Protein AF-A0A3M1XVD9-F1 (afdb_monomer_lite)

Sequence (123 aa):
IATLIISLLAALGAMFFIIPSLLVFCVFMFTYVAIMEEGLSALDALKESYRTVRANLSATVTLFIILLGIALSVQLIEIFFAMFRFLGVIINVVLSSTLIAFTSIALLLSYRELKVENSHSST

Structure (mmCIF, N/CA/C/O backbone):
data_AF-A0A3M1XVD9-F1
#
_entry.id   AF-A0A3M1XVD9-F1
#
loop_
_atom_site.group_PDB
_atom_site.id
_atom_site.type_symbol
_atom_site.label_atom_id
_atom_site.label_alt_id
_atom_site.label_comp_id
_atom_site.label_asym_id
_atom_site.label_entity_id
_atom_site.label_seq_id
_atom_site.pdbx_PDB_ins_code
_atom_site.Cartn_x
_atom_site.Cartn_y
_atom_site.Cartn_z
_atom_site.occupancy
_atom_site.B_iso_or_equiv
_atom_site.auth_seq_id
_atom_site.auth_comp_id
_atom_site.auth_asym_id
_atom_site.auth_atom_id
_atom_site.pdbx_PDB_model_num
ATOM 1 N N . ILE A 1 1 ? 21.249 23.855 -20.708 1.00 80.75 1 ILE A N 1
ATOM 2 C CA . ILE A 1 1 ? 20.697 24.692 -19.607 1.00 80.75 1 ILE A CA 1
ATOM 3 C C . ILE A 1 1 ? 19.178 24.564 -19.550 1.00 80.75 1 ILE A C 1
ATOM 5 O O . ILE A 1 1 ? 18.690 24.074 -18.545 1.00 80.75 1 ILE A O 1
ATOM 9 N N . ALA A 1 2 ? 18.438 24.877 -20.624 1.00 84.81 2 ALA A N 1
ATOM 10 C CA . ALA A 1 2 ? 16.980 24.678 -20.668 1.00 84.81 2 ALA A CA 1
ATOM 11 C C . ALA A 1 2 ? 16.547 23.232 -20.344 1.00 84.81 2 ALA A C 1
ATOM 13 O O . ALA A 1 2 ? 15.655 23.027 -19.532 1.00 84.81 2 ALA A O 1
ATOM 14 N N . THR A 1 3 ? 17.245 22.226 -20.881 1.00 90.44 3 THR A N 1
ATOM 15 C CA . THR A 1 3 ? 17.004 20.805 -20.570 1.00 90.44 3 THR A CA 1
ATOM 16 C C . THR A 1 3 ? 17.234 20.451 -19.098 1.00 90.44 3 THR A C 1
ATOM 18 O O . THR A 1 3 ? 16.438 19.707 -18.541 1.00 90.44 3 THR A O 1
ATOM 21 N N . LEU A 1 4 ? 18.260 21.024 -18.454 1.00 88.19 4 LEU A N 1
ATOM 22 C CA . LEU A 1 4 ? 18.544 20.818 -17.026 1.00 88.19 4 LEU A CA 1
ATOM 23 C C . LEU A 1 4 ? 17.471 21.453 -16.130 1.00 88.19 4 LEU A C 1
ATOM 25 O O . LEU A 1 4 ? 17.081 20.871 -15.123 1.00 88.19 4 LEU A O 1
ATOM 29 N N . ILE A 1 5 ? 16.974 22.633 -16.510 1.00 89.00 5 ILE A N 1
ATOM 30 C CA . ILE A 1 5 ? 15.897 23.324 -15.789 1.00 89.00 5 ILE A CA 1
ATOM 31 C C . ILE A 1 5 ? 14.591 22.533 -15.913 1.00 89.00 5 ILE A C 1
ATOM 33 O O . ILE A 1 5 ? 13.917 22.316 -14.912 1.00 89.00 5 ILE A O 1
ATOM 37 N N . ILE A 1 6 ? 14.264 22.048 -17.116 1.00 90.25 6 ILE A N 1
ATOM 38 C CA . ILE A 1 6 ? 13.065 21.235 -17.362 1.00 90.25 6 ILE A CA 1
ATOM 39 C C . ILE A 1 6 ? 13.140 19.906 -16.599 1.00 90.25 6 ILE A C 1
ATOM 41 O O . ILE A 1 6 ? 12.164 19.532 -15.955 1.00 90.25 6 ILE A O 1
ATOM 45 N N . SER A 1 7 ? 14.286 19.214 -16.604 1.00 87.00 7 SER A N 1
ATOM 46 C CA . SER A 1 7 ? 14.445 17.964 -15.848 1.00 87.00 7 SER A CA 1
ATOM 47 C C . SER A 1 7 ? 14.371 18.179 -14.335 1.00 87.00 7 SER A C 1
ATOM 49 O O . SER A 1 7 ? 13.795 17.352 -13.635 1.00 87.00 7 SER A O 1
ATOM 51 N N . LEU A 1 8 ? 14.909 19.294 -13.826 1.00 89.88 8 LEU A N 1
ATOM 52 C CA . LEU A 1 8 ? 14.827 19.645 -12.407 1.00 89.88 8 LEU A CA 1
ATOM 53 C C . LEU A 1 8 ? 13.384 19.966 -11.991 1.00 89.88 8 LEU A C 1
ATOM 55 O O . LEU A 1 8 ? 12.918 19.456 -10.975 1.00 89.88 8 LEU A O 1
ATOM 59 N N . LEU A 1 9 ? 12.660 20.758 -12.790 1.00 87.50 9 LEU A N 1
ATOM 60 C CA . LEU A 1 9 ? 11.242 21.047 -12.551 1.00 87.50 9 LEU A CA 1
ATOM 61 C C . LEU A 1 9 ? 10.392 19.772 -12.595 1.00 87.50 9 LEU A C 1
ATOM 63 O O . LEU A 1 9 ? 9.532 19.585 -11.739 1.00 87.50 9 LEU A O 1
ATOM 67 N N . ALA A 1 10 ? 10.649 18.886 -13.561 1.00 84.94 10 ALA A N 1
ATOM 68 C CA . ALA A 1 10 ? 9.950 17.611 -13.677 1.00 84.94 10 ALA A CA 1
ATOM 69 C C . ALA A 1 10 ? 10.215 16.700 -12.466 1.00 84.94 10 ALA A C 1
ATOM 71 O O . ALA A 1 10 ? 9.275 16.126 -11.920 1.00 84.94 10 ALA A O 1
ATOM 72 N N . ALA A 1 11 ? 11.467 16.610 -12.004 1.00 83.56 11 ALA A N 1
ATOM 73 C CA . ALA A 1 11 ? 11.826 15.829 -10.821 1.00 83.56 11 ALA A CA 1
ATOM 74 C C . ALA A 1 11 ? 11.155 16.369 -9.547 1.00 83.56 11 ALA A C 1
ATOM 76 O O . ALA A 1 11 ? 10.590 15.597 -8.772 1.00 83.56 11 ALA A O 1
ATOM 77 N N . LEU A 1 12 ? 11.155 17.693 -9.357 1.00 83.75 12 LEU A N 1
ATOM 78 C CA . LEU A 1 12 ? 10.483 18.337 -8.225 1.00 83.75 12 LEU A CA 1
ATOM 79 C C . LEU A 1 12 ? 8.964 18.136 -8.273 1.00 83.75 12 LEU A C 1
ATOM 81 O O . LEU A 1 12 ? 8.365 17.801 -7.253 1.00 83.75 12 LEU A O 1
ATOM 85 N N . GLY A 1 13 ? 8.350 18.279 -9.451 1.00 81.56 13 GLY A N 1
ATOM 86 C CA . GLY A 1 13 ? 6.919 18.037 -9.648 1.00 81.56 13 GLY A CA 1
ATOM 87 C C . GLY A 1 13 ? 6.520 16.593 -9.342 1.00 81.56 13 GLY A C 1
ATOM 88 O O . GLY A 1 13 ? 5.541 16.362 -8.635 1.00 81.56 13 GLY A O 1
ATOM 89 N N . ALA A 1 14 ? 7.314 15.620 -9.796 1.00 78.62 14 ALA A N 1
ATOM 90 C CA . ALA A 1 14 ? 7.097 14.212 -9.479 1.00 78.62 14 ALA A CA 1
ATOM 91 C C . ALA A 1 14 ? 7.225 13.942 -7.970 1.00 78.62 14 ALA A C 1
ATOM 93 O O . ALA A 1 14 ? 6.364 13.291 -7.381 1.00 78.62 14 ALA A O 1
ATOM 94 N N . MET A 1 15 ? 8.252 14.494 -7.316 1.00 78.62 15 MET A N 1
ATOM 95 C CA . MET A 1 15 ? 8.475 14.315 -5.878 1.00 78.62 15 MET A CA 1
ATOM 96 C C . MET A 1 15 ? 7.333 14.891 -5.030 1.00 78.62 15 MET A C 1
ATOM 98 O O . MET A 1 15 ? 6.889 14.246 -4.078 1.00 78.62 15 MET A O 1
ATOM 102 N N . PHE A 1 16 ? 6.804 16.057 -5.415 1.00 81.38 16 PHE A N 1
ATOM 103 C CA . PHE A 1 16 ? 5.655 16.680 -4.750 1.00 81.38 16 PHE A CA 1
ATOM 104 C C . PHE A 1 16 ? 4.380 15.832 -4.845 1.00 81.38 16 PHE A C 1
ATOM 106 O O . PHE A 1 16 ? 3.502 15.959 -4.000 1.00 81.38 16 PHE A O 1
ATOM 113 N N . PHE A 1 17 ? 4.285 14.952 -5.845 1.00 83.62 17 PHE A N 1
ATOM 114 C CA . PHE A 1 17 ? 3.158 14.039 -6.035 1.00 83.62 17 PHE A CA 1
ATOM 115 C C . PHE A 1 17 ? 3.334 12.704 -5.292 1.00 83.62 17 PHE A C 1
ATOM 117 O O . PHE A 1 17 ? 2.352 12.091 -4.868 1.00 83.62 17 PHE A O 1
ATOM 124 N N . ILE A 1 18 ? 4.579 12.261 -5.085 1.00 85.44 18 ILE A N 1
ATOM 125 C CA . ILE A 1 18 ? 4.890 10.995 -4.402 1.00 85.44 18 ILE A CA 1
ATOM 126 C C . ILE A 1 18 ? 4.467 11.044 -2.933 1.00 85.44 18 ILE A C 1
ATOM 128 O O . ILE A 1 18 ? 3.763 10.147 -2.481 1.00 85.44 18 ILE A O 1
ATOM 132 N N . ILE A 1 19 ? 4.846 12.091 -2.194 1.00 85.12 19 ILE A N 1
ATOM 133 C CA . ILE A 1 19 ? 4.548 12.216 -0.755 1.00 85.12 19 ILE A CA 1
ATOM 134 C C . ILE A 1 19 ? 3.036 12.150 -0.449 1.00 85.12 19 ILE A C 1
ATOM 136 O O . ILE A 1 19 ? 2.646 11.322 0.378 1.00 85.12 19 ILE A O 1
ATOM 140 N N . PRO A 1 20 ? 2.158 12.954 -1.086 1.00 85.19 20 PRO A N 1
ATOM 141 C CA . PRO A 1 20 ? 0.723 12.881 -0.822 1.00 85.19 20 PRO A CA 1
ATOM 142 C C . PRO A 1 20 ? 0.128 11.536 -1.248 1.00 85.19 20 PRO A C 1
ATOM 144 O O . PRO A 1 20 ? -0.733 11.014 -0.544 1.00 85.19 20 PRO A O 1
ATOM 147 N N . SER A 1 21 ? 0.619 10.932 -2.336 1.00 85.62 21 SER A N 1
ATOM 148 C CA . SER A 1 21 ? 0.187 9.590 -2.747 1.00 85.62 21 SER A CA 1
ATOM 149 C C . SER A 1 21 ? 0.523 8.550 -1.677 1.00 85.62 21 SER A C 1
ATOM 151 O O . SER A 1 21 ? -0.329 7.750 -1.299 1.00 85.62 21 SER A O 1
ATOM 153 N N . LEU A 1 22 ? 1.741 8.603 -1.134 1.00 88.31 22 LEU A N 1
ATOM 154 C CA . LEU A 1 22 ? 2.204 7.705 -0.078 1.00 88.31 22 LEU A CA 1
ATOM 155 C C . LEU A 1 22 ? 1.355 7.834 1.193 1.00 88.31 22 LEU A C 1
ATOM 157 O O . LEU A 1 22 ? 1.016 6.834 1.822 1.00 88.31 22 LEU A O 1
ATOM 161 N N . LEU A 1 23 ? 0.970 9.064 1.540 1.00 87.69 23 LEU A N 1
ATOM 162 C CA . LEU A 1 23 ? 0.108 9.339 2.685 1.00 87.69 23 LEU A CA 1
ATOM 163 C C . LEU A 1 23 ? -1.295 8.755 2.491 1.00 87.69 23 LEU A C 1
ATOM 165 O O . LEU A 1 23 ? -1.807 8.100 3.395 1.00 87.69 23 LEU A O 1
ATOM 169 N N . VAL A 1 24 ? -1.897 8.936 1.312 1.00 88.81 24 VAL A N 1
ATOM 170 C CA . VAL A 1 24 ? -3.198 8.333 0.976 1.00 88.81 24 VAL A CA 1
ATOM 171 C C . VAL A 1 24 ? -3.114 6.807 1.056 1.00 88.81 24 VAL A C 1
ATOM 173 O O . VAL A 1 24 ? -3.972 6.186 1.678 1.00 88.81 24 VAL A O 1
ATOM 176 N N . PHE A 1 25 ? -2.057 6.201 0.509 1.00 88.25 25 PHE A N 1
ATOM 177 C CA . PHE A 1 25 ? -1.843 4.756 0.606 1.00 88.25 25 PHE A CA 1
ATOM 178 C C . PHE A 1 25 ? -1.746 4.272 2.052 1.00 88.25 25 PHE A C 1
ATOM 180 O O . PHE A 1 25 ? -2.406 3.300 2.397 1.00 88.25 25 PHE A O 1
ATOM 187 N N . CYS A 1 26 ? -0.976 4.958 2.896 1.00 89.62 26 CYS A N 1
ATOM 188 C CA . CYS A 1 26 ? -0.832 4.607 4.308 1.00 89.62 26 CYS A CA 1
ATOM 189 C C . CYS A 1 26 ?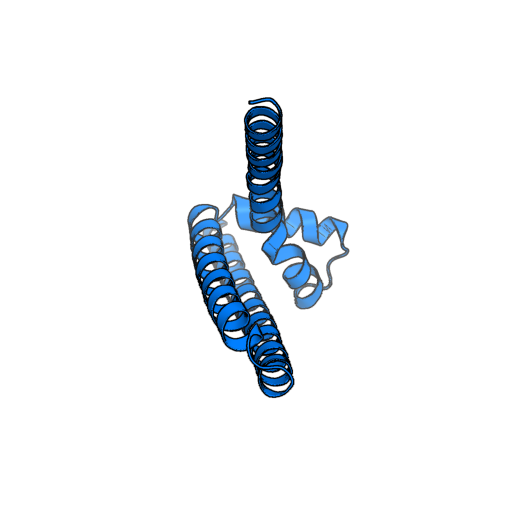 -2.174 4.686 5.054 1.00 89.62 26 CYS A C 1
ATOM 191 O O . CYS A 1 26 ? -2.555 3.762 5.767 1.00 89.62 26 CYS A O 1
ATOM 193 N N . VAL A 1 27 ? -2.933 5.763 4.837 1.00 90.25 27 VAL A N 1
ATOM 194 C CA . VAL A 1 27 ? -4.217 6.003 5.514 1.00 90.25 27 VAL A CA 1
ATOM 195 C C . VAL A 1 27 ? -5.303 5.008 5.089 1.00 90.25 27 VAL A C 1
ATOM 197 O O . VAL A 1 27 ? -6.122 4.589 5.911 1.00 90.25 27 VAL A O 1
ATOM 200 N N . PHE A 1 28 ? -5.319 4.614 3.816 1.00 91.31 28 PHE A N 1
ATOM 201 C CA . PHE A 1 28 ? -6.359 3.750 3.249 1.00 91.31 28 PHE A CA 1
ATOM 202 C C . PHE A 1 28 ? -5.919 2.301 3.033 1.00 91.31 28 PHE A C 1
ATOM 204 O O . PHE A 1 28 ? -6.656 1.525 2.421 1.00 91.31 28 PHE A O 1
ATOM 211 N N . MET A 1 29 ? -4.764 1.913 3.572 1.00 91.19 29 MET A N 1
ATOM 212 C CA . MET A 1 29 ? -4.163 0.590 3.400 1.00 91.19 29 MET A CA 1
ATOM 213 C C . MET A 1 29 ? -5.086 -0.559 3.842 1.00 91.19 29 MET A C 1
ATOM 215 O O . MET A 1 29 ? -5.098 -1.618 3.219 1.00 91.19 29 MET A O 1
ATOM 219 N N . PHE A 1 30 ? -5.905 -0.343 4.876 1.00 91.88 30 PHE A N 1
ATOM 220 C CA . PHE A 1 30 ? -6.811 -1.358 5.42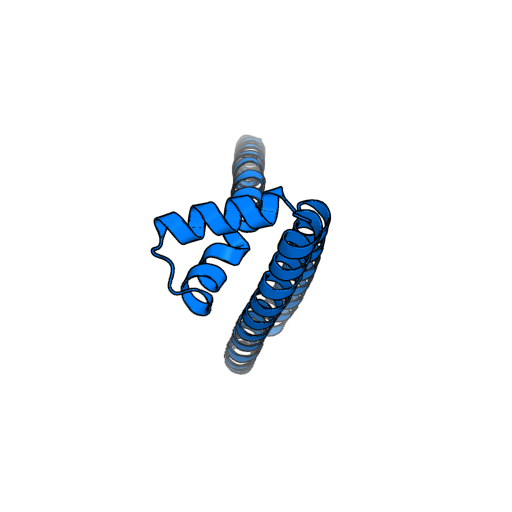0 1.00 91.88 30 PHE A CA 1
ATOM 221 C C . PHE A 1 30 ? -8.200 -1.368 4.781 1.00 91.88 30 PHE A C 1
ATOM 223 O O . PHE A 1 30 ? -8.994 -2.249 5.090 1.00 91.88 30 PHE A O 1
ATOM 230 N N . THR A 1 31 ? -8.508 -0.445 3.867 1.00 90.38 31 THR A N 1
ATOM 231 C CA . THR A 1 31 ? -9.852 -0.325 3.272 1.00 90.38 31 THR A CA 1
ATOM 232 C C . THR A 1 31 ? -10.321 -1.639 2.649 1.00 90.38 31 THR A C 1
ATOM 234 O O . THR A 1 31 ? -11.429 -2.092 2.912 1.00 90.38 31 THR A O 1
ATOM 237 N N . TYR A 1 32 ? -9.467 -2.290 1.853 1.00 88.88 32 TYR A N 1
ATOM 238 C CA . TYR A 1 32 ? -9.800 -3.575 1.232 1.00 88.88 32 TYR A CA 1
ATOM 239 C C . TYR A 1 32 ? -10.014 -4.684 2.272 1.00 88.88 32 TYR A C 1
ATOM 241 O O . TYR A 1 32 ? -10.949 -5.474 2.159 1.00 88.88 32 TYR A O 1
ATOM 249 N N . VAL A 1 33 ? -9.171 -4.712 3.305 1.00 91.19 33 VAL A N 1
ATOM 250 C CA . VAL A 1 33 ? -9.266 -5.686 4.397 1.00 91.19 33 VAL A CA 1
ATOM 251 C C . VAL A 1 33 ? -10.564 -5.497 5.179 1.00 91.19 33 VAL A C 1
ATOM 253 O O . VAL A 1 33 ? -11.251 -6.476 5.437 1.00 91.19 33 VAL A O 1
ATOM 256 N N . ALA A 1 34 ? -10.950 -4.257 5.478 1.00 88.94 34 ALA A N 1
ATOM 257 C CA . ALA A 1 34 ? -12.197 -3.938 6.165 1.00 88.94 34 ALA A CA 1
ATOM 258 C C . ALA A 1 34 ? -13.436 -4.366 5.353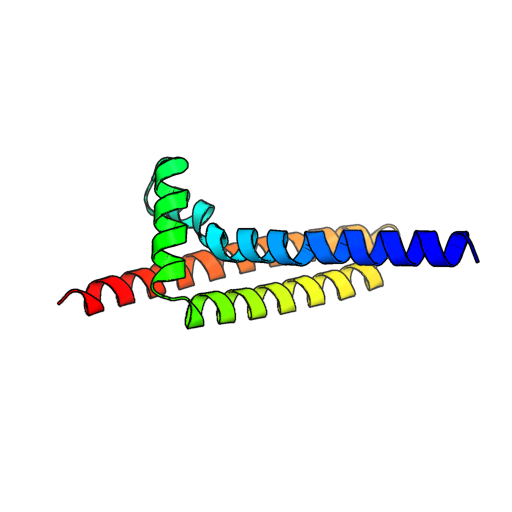 1.00 88.94 34 ALA A C 1
ATOM 260 O O . ALA A 1 34 ? -14.395 -4.885 5.920 1.00 88.94 34 ALA A O 1
ATOM 261 N N . ILE A 1 35 ? -13.412 -4.224 4.021 1.00 90.62 35 ILE A N 1
ATOM 262 C CA . ILE A 1 35 ? -14.486 -4.737 3.148 1.00 90.62 35 ILE A CA 1
ATOM 263 C C . ILE A 1 35 ? -14.572 -6.264 3.240 1.00 90.62 35 ILE A C 1
ATOM 265 O O . ILE A 1 35 ? -15.662 -6.812 3.375 1.00 90.62 35 ILE A O 1
ATOM 269 N N . MET A 1 36 ? -13.432 -6.952 3.154 1.00 89.12 36 MET A N 1
ATOM 270 C CA . MET A 1 36 ? -13.387 -8.416 3.093 1.00 89.12 36 MET A CA 1
ATOM 271 C C . MET A 1 36 ? -13.690 -9.086 4.433 1.00 89.12 36 MET A C 1
ATOM 273 O O . MET A 1 3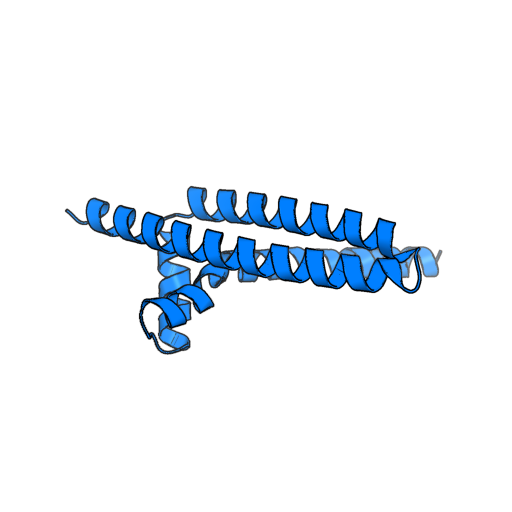6 ? -14.391 -10.092 4.469 1.00 89.12 36 MET A O 1
ATOM 277 N N . GLU A 1 37 ? -13.166 -8.540 5.527 1.00 90.31 37 GLU A N 1
ATOM 278 C CA . GLU A 1 37 ? -13.290 -9.124 6.863 1.00 90.31 37 GLU A CA 1
ATOM 279 C C . GLU A 1 37 ? -14.631 -8.781 7.523 1.00 90.31 37 GLU A C 1
ATOM 281 O O . GLU A 1 37 ? -15.190 -9.602 8.244 1.00 90.31 37 GLU A O 1
ATOM 286 N N . GLU A 1 38 ? -15.164 -7.579 7.280 1.00 87.81 38 GLU A N 1
ATOM 287 C CA . GLU A 1 38 ? -16.362 -7.079 7.972 1.00 87.81 38 GLU A CA 1
ATOM 288 C C . GLU A 1 38 ? -17.579 -6.919 7.060 1.00 87.81 38 GLU A C 1
ATOM 290 O O . GLU A 1 38 ? -18.660 -6.570 7.532 1.00 87.81 38 GLU A O 1
ATOM 295 N N . GLY A 1 39 ? -17.434 -7.158 5.753 1.00 86.94 39 GLY A N 1
ATOM 296 C CA . GLY A 1 39 ? -18.523 -6.984 4.790 1.00 86.94 39 GLY A CA 1
ATOM 297 C C . GLY A 1 39 ? -19.002 -5.534 4.674 1.00 86.94 39 GLY A C 1
ATOM 298 O O . GLY A 1 39 ? -20.143 -5.293 4.274 1.00 86.94 39 GLY A O 1
ATOM 299 N N . LEU A 1 40 ? -18.164 -4.562 5.053 1.00 88.69 40 LEU A N 1
ATOM 300 C CA . LEU A 1 40 ? -18.519 -3.146 5.029 1.00 88.69 40 LEU A CA 1
ATOM 301 C C . LEU A 1 40 ? -18.696 -2.644 3.593 1.00 88.69 40 LEU A C 1
ATOM 303 O O . LEU A 1 40 ? -17.970 -3.023 2.672 1.00 88.69 40 LEU A O 1
ATOM 307 N N . SER A 1 41 ? -19.633 -1.711 3.415 1.00 89.25 41 SER A N 1
ATOM 308 C CA . SER A 1 41 ? -19.741 -0.947 2.170 1.00 89.25 41 SER A CA 1
ATOM 309 C C . SER A 1 41 ? -18.490 -0.090 1.962 1.00 89.25 41 SER A C 1
ATOM 311 O O . SER A 1 41 ? -17.872 0.357 2.927 1.00 89.25 41 SER A O 1
ATOM 313 N N . ALA A 1 42 ? -18.135 0.202 0.707 1.00 84.88 42 ALA A N 1
ATOM 314 C CA . ALA A 1 42 ? -16.886 0.896 0.370 1.00 84.88 42 ALA A CA 1
ATOM 315 C C . ALA A 1 42 ? -16.665 2.199 1.167 1.00 84.88 42 ALA A C 1
ATOM 317 O O . ALA A 1 42 ? -15.575 2.432 1.681 1.00 84.88 42 ALA A O 1
ATOM 318 N N . LEU A 1 43 ? -17.702 3.029 1.330 1.00 89.69 43 LEU A N 1
ATOM 319 C CA . LEU A 1 43 ? -17.600 4.281 2.091 1.00 89.69 43 LEU A CA 1
ATOM 320 C C . LEU A 1 43 ? -17.387 4.063 3.593 1.00 89.69 43 LEU A C 1
ATOM 322 O O . LEU A 1 43 ? -16.680 4.847 4.228 1.00 89.69 43 LEU A O 1
ATOM 326 N N . ASP A 1 44 ? -17.982 3.017 4.158 1.00 90.06 44 ASP A N 1
ATOM 327 C CA . ASP A 1 44 ? -17.833 2.695 5.577 1.00 90.06 44 ASP A CA 1
ATOM 328 C C . ASP A 1 44 ? -16.463 2.075 5.848 1.00 90.06 44 ASP A C 1
ATOM 330 O O . ASP A 1 44 ? -15.812 2.439 6.823 1.00 90.06 44 ASP A O 1
ATOM 334 N N . ALA A 1 45 ? -15.952 1.262 4.922 1.00 89.00 45 ALA A N 1
ATOM 335 C CA . ALA A 1 45 ? -14.598 0.727 4.983 1.00 89.00 45 ALA A CA 1
ATOM 336 C C . ALA A 1 45 ? -13.513 1.814 4.896 1.00 89.00 45 ALA A C 1
ATOM 338 O O . ALA A 1 45 ? -12.503 1.725 5.592 1.00 89.00 45 ALA A O 1
ATOM 339 N N . LEU A 1 46 ? -13.715 2.868 4.090 1.00 90.12 46 LEU A N 1
ATOM 340 C CA . LEU A 1 46 ? -12.794 4.015 4.064 1.00 90.12 46 LEU A CA 1
ATOM 341 C C . LEU A 1 46 ? -12.749 4.727 5.421 1.00 90.12 46 LEU A C 1
ATOM 343 O O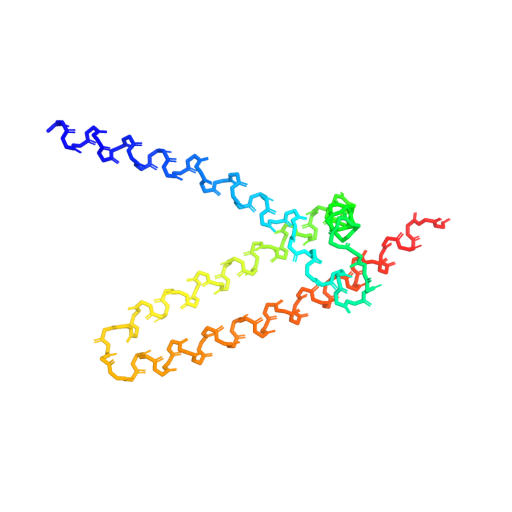 . LEU A 1 46 ? -11.670 5.074 5.907 1.00 90.12 46 LEU A O 1
ATOM 347 N N . LYS A 1 47 ? -13.920 4.966 6.025 1.00 91.06 47 LYS A N 1
ATOM 348 C CA . LYS A 1 47 ? -14.019 5.612 7.341 1.00 91.06 47 LYS A CA 1
ATOM 349 C C . LYS A 1 47 ? -13.388 4.750 8.425 1.00 91.06 47 LYS A C 1
ATOM 351 O O . LYS A 1 47 ? -12.682 5.289 9.275 1.00 91.06 47 LYS A O 1
ATOM 356 N N . GLU A 1 48 ? -13.625 3.443 8.377 1.00 90.44 48 GLU A N 1
ATOM 357 C CA . GLU A 1 48 ? -13.065 2.509 9.346 1.00 90.44 48 GLU A CA 1
ATOM 358 C C . GLU A 1 48 ? -11.547 2.420 9.203 1.00 90.44 48 GLU A C 1
ATOM 360 O O . GLU A 1 48 ? -10.853 2.646 10.187 1.00 90.44 48 GLU A O 1
ATOM 365 N N . SER A 1 49 ? -11.009 2.274 7.984 1.00 90.06 49 SER A N 1
ATOM 366 C CA . SER A 1 49 ? -9.558 2.342 7.741 1.00 90.06 49 SER A CA 1
ATOM 367 C C . SER A 1 49 ? -8.962 3.623 8.324 1.00 90.06 49 SER A C 1
ATOM 369 O O . SER A 1 49 ? -8.009 3.565 9.097 1.00 90.06 49 SER A O 1
ATOM 371 N N . TYR A 1 50 ? -9.557 4.785 8.034 1.00 91.06 50 TYR A N 1
ATOM 372 C CA . TYR A 1 50 ? -9.089 6.056 8.590 1.00 91.06 50 TYR A CA 1
ATOM 373 C C . TYR A 1 50 ? -9.108 6.067 10.126 1.00 91.06 50 TYR A C 1
ATOM 375 O O . TYR A 1 50 ? -8.157 6.538 10.753 1.00 91.06 50 TYR A O 1
ATOM 383 N N . ARG A 1 51 ? -10.169 5.540 10.749 1.00 90.94 51 ARG A N 1
ATOM 384 C CA . ARG A 1 51 ? -10.290 5.443 12.208 1.00 90.94 51 ARG A CA 1
ATOM 385 C C . ARG A 1 51 ? -9.221 4.521 12.794 1.00 90.94 51 ARG A C 1
ATOM 387 O O . ARG A 1 51 ? -8.555 4.934 13.742 1.00 90.94 51 ARG A O 1
ATOM 394 N N . THR A 1 52 ? -9.022 3.331 12.229 1.00 89.19 52 THR A N 1
ATOM 395 C CA . THR A 1 52 ? -8.020 2.356 12.685 1.00 89.19 52 THR A CA 1
ATOM 396 C C . THR A 1 52 ? -6.610 2.927 12.581 1.00 89.19 52 THR A C 1
ATOM 398 O O . THR A 1 52 ? -5.856 2.868 13.553 1.00 89.19 52 THR A O 1
ATOM 401 N N . VAL A 1 53 ? -6.267 3.546 11.445 1.00 90.69 53 VAL A N 1
ATOM 402 C CA . VAL A 1 53 ? -4.952 4.174 11.244 1.00 90.69 53 VAL A CA 1
ATOM 403 C C . VAL A 1 53 ? -4.747 5.342 12.203 1.00 90.69 53 VAL A C 1
ATOM 405 O O . VAL A 1 53 ? -3.679 5.468 12.795 1.00 90.69 53 VAL A O 1
ATOM 408 N N . ARG A 1 54 ? -5.761 6.194 12.397 1.00 89.88 54 ARG A N 1
ATOM 409 C CA . ARG A 1 54 ? -5.666 7.351 13.298 1.00 89.88 54 ARG A CA 1
ATOM 410 C C . ARG A 1 54 ? -5.516 6.942 14.764 1.00 89.88 54 ARG A C 1
ATOM 412 O O . ARG A 1 54 ? -4.798 7.621 15.493 1.00 89.88 54 ARG A O 1
ATOM 419 N N . ALA A 1 55 ? -6.187 5.874 15.191 1.00 91.06 55 ALA A N 1
ATOM 420 C CA . ALA A 1 55 ? -6.048 5.340 16.544 1.00 91.06 55 ALA A CA 1
ATOM 421 C C . ALA A 1 55 ? -4.652 4.738 16.773 1.00 91.06 55 ALA A C 1
ATOM 423 O O . ALA A 1 55 ? -4.064 4.937 17.829 1.00 91.06 55 ALA A O 1
ATOM 424 N N . ASN A 1 56 ? -4.084 4.101 15.744 1.00 90.19 56 ASN A N 1
ATOM 425 C CA . ASN A 1 56 ? -2.823 3.364 15.825 1.00 90.19 56 ASN A CA 1
ATOM 426 C C . ASN A 1 56 ? -1.765 3.897 14.851 1.00 90.19 56 ASN A C 1
ATOM 428 O O . ASN A 1 56 ? -1.172 3.138 14.077 1.00 90.19 56 ASN A O 1
ATOM 432 N N . LEU A 1 57 ? -1.516 5.212 14.877 1.00 87.31 57 LEU A N 1
ATOM 433 C CA . LEU A 1 57 ? -0.630 5.872 13.908 1.00 87.31 57 LEU A CA 1
ATOM 434 C C . LEU A 1 57 ? 0.785 5.289 13.913 1.00 87.31 57 LEU A C 1
ATOM 436 O O . LEU A 1 57 ? 1.328 4.998 12.853 1.00 87.31 57 LEU A O 1
ATOM 440 N N . SER A 1 58 ? 1.374 5.091 15.095 1.00 87.88 58 SER A N 1
ATOM 441 C CA . SER A 1 58 ? 2.754 4.601 15.218 1.00 87.88 58 SER A CA 1
ATOM 442 C C . SER A 1 58 ? 2.917 3.192 14.636 1.00 87.88 58 SER A C 1
ATOM 444 O O . SER A 1 58 ? 3.777 2.959 13.781 1.00 87.88 58 SER A O 1
ATOM 446 N N . ALA A 1 59 ? 2.045 2.263 15.039 1.00 90.00 59 ALA A N 1
ATOM 447 C CA . ALA A 1 59 ? 2.069 0.885 14.560 1.00 90.00 59 ALA A CA 1
ATOM 448 C C . ALA A 1 59 ? 1.768 0.802 13.055 1.00 90.00 59 ALA A C 1
ATOM 450 O O . ALA A 1 59 ? 2.484 0.124 12.319 1.00 90.00 59 ALA A O 1
ATOM 451 N N . THR A 1 60 ? 0.778 1.563 12.574 1.00 91.06 60 THR A N 1
ATOM 452 C CA . THR A 1 60 ? 0.417 1.583 11.148 1.00 91.06 60 THR A CA 1
ATOM 453 C C . THR A 1 60 ? 1.543 2.142 10.283 1.00 91.06 60 THR A C 1
ATOM 455 O O . THR A 1 60 ? 1.874 1.553 9.257 1.00 91.06 60 THR A O 1
ATOM 458 N N . VAL A 1 61 ? 2.166 3.255 10.685 1.00 91.25 61 VAL A N 1
ATOM 459 C CA . VAL A 1 61 ? 3.287 3.848 9.939 1.00 91.25 61 VAL A CA 1
ATOM 460 C C . VAL A 1 61 ? 4.486 2.901 9.921 1.00 91.25 61 VAL A C 1
ATOM 462 O O . VAL A 1 61 ? 5.119 2.745 8.880 1.00 91.25 61 VAL A O 1
ATOM 465 N N . THR A 1 62 ? 4.773 2.226 11.037 1.00 92.81 62 THR A N 1
ATOM 466 C CA . THR A 1 62 ? 5.852 1.228 11.112 1.00 92.81 62 THR A CA 1
ATOM 467 C C . THR A 1 62 ? 5.606 0.078 10.137 1.00 92.81 62 THR A C 1
ATOM 469 O O . THR A 1 62 ? 6.479 -0.245 9.331 1.00 92.81 62 THR A O 1
ATOM 472 N N . LEU A 1 63 ? 4.397 -0.488 10.149 1.00 93.25 63 LEU A N 1
ATOM 473 C CA . LEU A 1 63 ? 3.969 -1.524 9.210 1.00 93.25 63 LEU A CA 1
ATOM 474 C C . LEU A 1 63 ? 4.112 -1.036 7.761 1.00 93.25 63 LEU A C 1
ATOM 476 O O . LEU A 1 63 ? 4.722 -1.715 6.935 1.00 93.25 63 LEU A O 1
ATOM 480 N N . PHE A 1 64 ? 3.607 0.161 7.461 1.00 93.00 64 PHE A N 1
ATOM 481 C CA . PHE A 1 64 ? 3.666 0.744 6.124 1.00 93.00 64 PHE A CA 1
ATOM 482 C C . PHE A 1 64 ? 5.107 0.889 5.621 1.00 93.00 64 PHE A C 1
ATOM 484 O O . PHE A 1 64 ? 5.399 0.515 4.488 1.00 93.00 64 PHE A O 1
ATOM 491 N N . ILE A 1 65 ? 6.027 1.369 6.464 1.00 93.50 65 ILE A N 1
ATOM 492 C CA . ILE A 1 65 ? 7.452 1.491 6.119 1.00 93.50 65 ILE A CA 1
ATOM 493 C C . ILE A 1 65 ? 8.078 0.114 5.861 1.00 93.50 65 ILE A C 1
ATOM 495 O O . ILE A 1 65 ? 8.844 -0.029 4.908 1.00 93.50 65 ILE A O 1
ATOM 499 N N . ILE A 1 66 ? 7.742 -0.903 6.660 1.00 94.62 66 ILE A N 1
ATOM 500 C CA . ILE A 1 66 ? 8.236 -2.275 6.465 1.00 94.62 66 ILE A CA 1
ATOM 501 C C . ILE A 1 66 ? 7.744 -2.838 5.127 1.00 94.62 66 ILE A C 1
ATOM 503 O O . ILE A 1 66 ? 8.555 -3.317 4.332 1.00 94.62 66 ILE A O 1
ATOM 507 N N . LEU A 1 67 ? 6.441 -2.745 4.843 1.00 93.94 67 LEU A N 1
ATOM 508 C CA . LEU A 1 67 ? 5.877 -3.208 3.572 1.00 93.94 67 LEU A CA 1
ATOM 509 C C . LEU A 1 67 ? 6.463 -2.453 2.382 1.00 93.94 67 LEU A C 1
ATOM 511 O O . LEU A 1 67 ? 6.800 -3.074 1.376 1.00 93.94 67 LEU A O 1
ATOM 515 N N . LEU A 1 68 ? 6.634 -1.136 2.504 1.00 92.69 68 LEU A N 1
ATOM 516 C CA . LEU A 1 68 ? 7.257 -0.319 1.470 1.00 92.69 68 LEU A CA 1
ATOM 517 C C . LEU A 1 68 ? 8.706 -0.753 1.223 1.00 92.69 68 LEU A C 1
ATOM 519 O O . LEU A 1 68 ? 9.107 -0.913 0.073 1.00 92.69 68 LEU A O 1
ATOM 523 N N . GLY A 1 69 ? 9.480 -1.003 2.281 1.00 94.94 69 GLY A N 1
ATOM 524 C CA . GLY A 1 69 ? 10.852 -1.499 2.173 1.00 94.94 69 GLY A CA 1
ATOM 525 C C . GLY A 1 69 ? 10.938 -2.858 1.476 1.00 94.94 69 GLY A C 1
ATOM 526 O O . GLY A 1 69 ? 11.785 -3.050 0.601 1.00 94.94 69 GLY A O 1
ATOM 527 N N . ILE A 1 70 ? 10.033 -3.786 1.802 1.00 94.69 70 ILE A N 1
ATOM 528 C CA . ILE A 1 70 ? 9.957 -5.101 1.147 1.00 94.69 70 ILE A CA 1
ATOM 529 C C . ILE A 1 70 ? 9.564 -4.941 -0.325 1.00 94.69 70 ILE A C 1
ATOM 531 O O . ILE A 1 70 ? 10.234 -5.496 -1.194 1.00 94.69 70 ILE A O 1
ATOM 535 N N . ALA A 1 71 ? 8.531 -4.150 -0.623 1.00 92.31 71 ALA A N 1
ATOM 536 C CA . ALA A 1 71 ? 8.070 -3.918 -1.989 1.00 92.31 71 ALA A CA 1
ATOM 537 C C . ALA A 1 71 ? 9.165 -3.299 -2.871 1.00 92.31 71 ALA A C 1
ATOM 539 O O . ALA A 1 71 ? 9.374 -3.750 -3.996 1.00 92.31 71 ALA A O 1
ATOM 540 N N . LEU A 1 72 ? 9.910 -2.319 -2.350 1.00 93.50 72 LEU A N 1
ATOM 541 C CA . LEU A 1 72 ? 11.049 -1.719 -3.051 1.00 93.50 72 LEU A CA 1
ATOM 542 C C . LEU A 1 72 ? 12.193 -2.718 -3.258 1.00 93.50 72 LEU A C 1
ATOM 544 O O . LEU A 1 72 ? 12.801 -2.737 -4.326 1.00 93.50 72 LEU A O 1
ATOM 548 N N . SER A 1 73 ? 12.463 -3.571 -2.267 1.00 93.69 73 SER A N 1
ATOM 549 C CA . SER A 1 73 ? 13.486 -4.619 -2.374 1.00 93.69 73 SER A CA 1
ATOM 550 C C . SER A 1 73 ? 13.134 -5.635 -3.462 1.00 93.69 73 SER A C 1
ATOM 552 O O . SER A 1 73 ? 13.989 -5.987 -4.272 1.00 93.69 73 SER A O 1
ATOM 554 N N . VAL A 1 74 ? 11.868 -6.061 -3.527 1.00 93.12 74 VAL A N 1
ATOM 555 C CA . VAL A 1 74 ? 11.373 -6.947 -4.590 1.00 93.12 74 VAL A CA 1
ATOM 556 C C . VAL A 1 74 ? 11.484 -6.265 -5.950 1.00 93.12 74 VAL A C 1
ATOM 558 O O . VAL A 1 74 ? 12.064 -6.854 -6.854 1.00 93.12 74 VAL A O 1
ATOM 561 N N . GLN A 1 75 ? 11.049 -5.008 -6.084 1.00 91.19 75 GLN A N 1
ATOM 562 C CA . GLN A 1 75 ? 11.179 -4.257 -7.339 1.00 91.19 75 GLN A CA 1
ATOM 563 C C . GLN A 1 75 ? 12.631 -4.164 -7.827 1.00 91.19 75 GLN A C 1
ATOM 565 O O . GLN A 1 75 ? 12.900 -4.293 -9.020 1.00 91.19 75 GLN A O 1
ATOM 570 N N . LEU A 1 76 ? 13.589 -3.972 -6.917 1.00 92.12 76 LEU A N 1
ATOM 571 C CA . LEU A 1 76 ? 15.004 -3.913 -7.278 1.00 92.12 76 LEU A CA 1
ATOM 572 C C . LEU A 1 76 ? 15.509 -5.255 -7.835 1.00 92.12 76 LEU A C 1
ATOM 574 O O . LEU A 1 76 ? 16.266 -5.280 -8.807 1.00 92.12 76 LEU A O 1
ATOM 578 N N . ILE A 1 77 ? 15.054 -6.368 -7.253 1.00 91.25 77 ILE A N 1
ATOM 579 C CA . ILE A 1 77 ? 15.338 -7.725 -7.738 1.00 91.25 77 ILE A CA 1
ATOM 580 C C . ILE A 1 77 ? 14.680 -7.949 -9.107 1.00 91.25 77 ILE A C 1
ATOM 582 O O . ILE A 1 77 ? 15.330 -8.440 -10.029 1.00 91.25 77 ILE A O 1
ATOM 586 N N . GLU A 1 78 ? 13.421 -7.549 -9.272 1.00 89.81 78 GLU A N 1
ATOM 587 C CA . GLU A 1 78 ? 12.678 -7.655 -10.533 1.00 89.81 78 GLU A CA 1
ATOM 588 C C . GLU A 1 78 ? 13.385 -6.912 -11.680 1.00 89.81 78 GLU A C 1
ATOM 590 O O . GLU A 1 78 ? 13.563 -7.470 -12.765 1.00 89.81 78 GLU A O 1
ATOM 595 N N . ILE A 1 79 ? 13.886 -5.695 -11.430 1.00 89.12 79 ILE A N 1
ATOM 596 C CA . ILE A 1 79 ? 14.672 -4.915 -12.404 1.00 89.12 79 ILE A CA 1
ATOM 597 C C . ILE A 1 79 ? 15.953 -5.657 -12.806 1.00 89.12 79 ILE A C 1
ATOM 599 O O . ILE A 1 79 ? 16.310 -5.675 -13.985 1.00 89.12 79 ILE A O 1
ATOM 603 N N . PHE A 1 80 ? 16.637 -6.297 -11.854 1.00 88.12 80 PHE A N 1
ATOM 604 C CA . PHE A 1 80 ? 17.839 -7.079 -12.144 1.00 88.12 80 PHE A CA 1
ATOM 605 C C . PHE A 1 80 ? 17.534 -8.284 -13.049 1.00 88.12 80 PHE A C 1
ATOM 607 O O . PHE A 1 80 ? 18.248 -8.537 -14.023 1.00 88.12 80 PHE A O 1
ATOM 614 N N . PHE A 1 81 ? 16.442 -9.003 -12.778 1.00 87.44 81 PHE A N 1
ATOM 615 C CA . PHE A 1 81 ? 16.031 -10.161 -13.578 1.00 87.44 81 PHE A CA 1
ATOM 616 C C . PHE A 1 81 ? 15.346 -9.795 -14.900 1.00 87.44 81 PHE A C 1
ATOM 618 O O . PHE A 1 81 ? 15.334 -10.619 -15.817 1.00 87.44 81 PHE A O 1
ATOM 625 N N . ALA A 1 82 ? 14.848 -8.565 -15.054 1.00 82.50 82 ALA A N 1
ATOM 626 C CA . ALA A 1 82 ? 14.258 -8.067 -16.299 1.00 82.50 82 ALA A CA 1
ATOM 627 C C . ALA A 1 82 ? 15.245 -8.055 -17.482 1.00 82.50 82 ALA A C 1
ATOM 629 O O . ALA A 1 82 ? 14.825 -8.034 -18.638 1.00 82.50 82 ALA A O 1
ATOM 630 N N . MET A 1 83 ? 16.553 -8.137 -17.214 1.00 82.56 83 MET A N 1
ATOM 631 C CA . MET A 1 83 ? 17.583 -8.318 -18.240 1.00 82.56 83 MET A CA 1
ATOM 632 C C . MET A 1 83 ? 17.446 -9.656 -18.999 1.00 82.56 83 MET A C 1
ATOM 634 O O . MET A 1 83 ? 17.896 -9.769 -20.140 1.00 82.56 83 MET A O 1
ATOM 638 N N . PHE A 1 84 ? 16.797 -10.671 -18.413 1.00 85.75 84 PHE A N 1
ATOM 639 C CA . PHE A 1 84 ? 16.588 -11.978 -19.040 1.00 85.75 84 PHE A CA 1
ATOM 640 C C . PHE A 1 84 ? 15.214 -12.070 -19.719 1.00 85.75 84 PHE A C 1
ATOM 642 O O . PHE A 1 84 ? 14.177 -12.000 -19.066 1.00 85.75 84 PHE A O 1
ATOM 649 N N . ARG A 1 85 ? 15.192 -12.327 -21.035 1.00 80.94 85 ARG A N 1
ATOM 650 C CA . ARG A 1 85 ? 13.975 -12.244 -21.868 1.00 80.94 85 ARG A CA 1
ATOM 651 C C . ARG A 1 85 ? 12.817 -13.164 -21.446 1.00 80.94 85 ARG A C 1
ATOM 653 O O . ARG A 1 85 ? 11.705 -12.683 -21.293 1.00 80.94 85 ARG A O 1
ATOM 660 N N . PHE A 1 86 ? 13.038 -14.473 -21.300 1.00 84.06 86 PHE A N 1
ATOM 661 C CA . PHE A 1 86 ? 11.962 -15.417 -20.940 1.00 84.06 86 PHE A CA 1
ATOM 662 C C . PHE A 1 86 ? 11.951 -15.762 -19.448 1.00 84.06 86 PHE A C 1
ATOM 664 O O . PHE A 1 86 ? 10.893 -15.786 -18.826 1.00 84.06 86 PHE A O 1
ATOM 671 N N . LEU A 1 87 ? 13.129 -15.985 -18.858 1.00 86.31 87 LEU A N 1
ATOM 672 C CA . LEU A 1 87 ? 13.249 -16.357 -17.448 1.00 86.31 87 LEU A CA 1
ATOM 673 C C . LEU A 1 87 ? 12.860 -15.201 -16.512 1.00 86.31 87 LEU A C 1
ATOM 675 O O . LEU A 1 87 ? 12.229 -15.434 -15.485 1.00 86.31 87 LEU A O 1
ATOM 679 N N . GLY A 1 88 ? 13.165 -13.958 -16.903 1.00 87.44 88 GLY A N 1
ATOM 680 C CA . GLY A 1 88 ? 12.816 -12.768 -16.129 1.00 87.44 88 GLY A CA 1
ATOM 681 C C . GLY A 1 88 ? 11.309 -12.586 -15.975 1.00 87.44 88 GLY A C 1
ATOM 682 O O . GLY A 1 88 ? 10.845 -12.263 -14.889 1.00 87.44 88 GLY A O 1
ATOM 683 N N . VAL A 1 89 ? 10.520 -12.876 -17.016 1.00 89.50 89 VAL A N 1
ATOM 684 C CA . VAL A 1 89 ? 9.050 -12.774 -16.952 1.00 89.50 89 VAL A CA 1
ATOM 685 C C . VAL A 1 89 ? 8.472 -13.739 -15.918 1.00 89.50 89 VAL A C 1
ATOM 687 O O . VAL A 1 89 ? 7.642 -13.337 -15.109 1.00 89.50 89 VAL A O 1
ATOM 690 N N . ILE A 1 90 ? 8.930 -14.994 -15.906 1.00 92.44 90 ILE A N 1
ATOM 691 C CA . ILE A 1 90 ? 8.445 -16.005 -14.955 1.00 92.44 90 ILE A CA 1
ATOM 692 C C . ILE A 1 90 ? 8.806 -15.599 -13.522 1.00 92.44 90 ILE A C 1
ATOM 694 O O . ILE A 1 90 ? 7.952 -15.642 -12.639 1.00 92.44 90 ILE A O 1
ATOM 698 N N . ILE A 1 91 ? 10.048 -15.157 -13.300 1.00 90.75 91 ILE A N 1
ATOM 699 C CA . ILE A 1 91 ? 10.518 -14.705 -11.985 1.00 90.75 91 ILE A CA 1
ATOM 700 C C . ILE A 1 91 ? 9.704 -13.499 -11.502 1.00 90.75 91 ILE A C 1
ATOM 702 O O . ILE A 1 91 ? 9.245 -13.510 -10.364 1.00 90.75 91 ILE A O 1
ATOM 706 N N . ASN A 1 92 ? 9.459 -12.514 -12.369 1.00 91.44 92 ASN A N 1
ATOM 707 C CA . ASN A 1 92 ? 8.652 -11.337 -12.040 1.00 91.44 92 ASN A CA 1
ATOM 708 C C . ASN A 1 92 ? 7.225 -11.720 -11.637 1.00 91.44 92 ASN A C 1
ATOM 710 O O . ASN A 1 92 ? 6.739 -11.274 -10.605 1.00 91.44 92 ASN A O 1
ATOM 714 N N . VAL A 1 93 ? 6.564 -12.603 -12.392 1.00 92.94 93 VAL A N 1
ATOM 715 C CA . VAL A 1 93 ? 5.207 -13.064 -12.049 1.00 92.94 93 VAL A CA 1
ATOM 716 C C . VAL A 1 93 ? 5.185 -13.736 -10.674 1.00 92.94 93 VAL A C 1
ATOM 718 O O . VAL A 1 93 ? 4.310 -13.448 -9.854 1.00 92.94 93 VAL A O 1
ATOM 721 N N . VAL A 1 94 ? 6.158 -14.605 -10.392 1.00 94.38 94 VAL A N 1
ATOM 722 C CA . VAL A 1 94 ? 6.243 -15.305 -9.104 1.00 94.38 94 VAL A CA 1
ATOM 723 C C . VAL A 1 94 ? 6.513 -14.324 -7.961 1.00 94.38 94 VAL A C 1
ATOM 725 O O . VAL A 1 94 ? 5.789 -14.355 -6.964 1.00 94.38 94 VAL A O 1
ATOM 728 N N . LEU A 1 95 ? 7.488 -13.425 -8.105 1.00 93.62 95 LEU A N 1
ATOM 729 C CA . LEU A 1 95 ? 7.832 -12.423 -7.092 1.00 93.62 95 LEU A CA 1
ATOM 730 C C . LEU A 1 95 ? 6.665 -11.476 -6.804 1.00 93.62 95 LEU A C 1
ATOM 732 O O . LEU A 1 95 ? 6.266 -11.340 -5.647 1.00 93.62 95 LEU A O 1
ATOM 736 N N . SER A 1 96 ? 6.057 -10.906 -7.843 1.00 91.56 96 SER A N 1
ATOM 737 C CA . SER A 1 96 ? 4.899 -10.020 -7.723 1.00 91.56 96 SER A CA 1
ATOM 738 C C . SER A 1 96 ? 3.705 -10.718 -7.062 1.00 91.56 96 SER A C 1
ATOM 740 O O . SER A 1 96 ? 3.102 -10.170 -6.140 1.00 91.56 96 SER A O 1
ATOM 742 N N . SER A 1 97 ? 3.378 -11.954 -7.463 1.00 93.75 97 SER A N 1
ATOM 743 C CA . SER A 1 97 ? 2.278 -12.714 -6.843 1.00 93.75 97 SER A CA 1
ATOM 744 C C . SER A 1 97 ? 2.537 -13.014 -5.363 1.00 93.75 97 SER A C 1
ATOM 746 O O . SER A 1 97 ? 1.643 -12.862 -4.529 1.00 93.75 97 SER A O 1
ATOM 748 N N . THR A 1 98 ? 3.781 -13.365 -5.023 1.00 94.81 98 THR A N 1
ATOM 749 C CA . THR A 1 98 ? 4.203 -13.649 -3.648 1.00 94.81 98 THR A CA 1
ATOM 750 C C . THR A 1 98 ? 4.133 -12.389 -2.796 1.00 94.81 98 THR A C 1
ATOM 752 O O . THR A 1 98 ? 3.620 -12.433 -1.681 1.00 94.81 98 THR A O 1
ATOM 755 N N . LEU A 1 99 ? 4.580 -11.251 -3.332 1.00 94.31 99 LEU A N 1
ATOM 756 C CA . LEU A 1 99 ? 4.512 -9.959 -2.659 1.00 94.31 99 LEU A CA 1
ATOM 757 C C . LEU A 1 99 ? 3.063 -9.547 -2.374 1.00 94.31 99 LEU A C 1
ATOM 759 O O . LEU A 1 99 ? 2.767 -9.103 -1.264 1.00 94.31 99 LEU A O 1
ATOM 763 N N . ILE A 1 100 ? 2.153 -9.725 -3.336 1.00 93.06 100 ILE A N 1
ATOM 764 C CA . ILE A 1 100 ? 0.724 -9.418 -3.159 1.00 93.06 100 ILE A CA 1
ATOM 765 C C . ILE A 1 100 ? 0.106 -10.319 -2.085 1.00 93.06 100 ILE A C 1
ATOM 767 O O . ILE A 1 100 ? -0.607 -9.825 -1.208 1.00 93.06 100 ILE A O 1
ATOM 771 N N . ALA A 1 101 ? 0.395 -11.622 -2.118 1.00 94.75 101 ALA A N 1
ATOM 772 C CA . ALA A 1 101 ? -0.105 -12.573 -1.127 1.00 94.75 101 ALA A CA 1
ATOM 773 C C . ALA A 1 101 ? 0.415 -12.248 0.281 1.00 94.75 101 ALA A C 1
ATOM 775 O O . ALA A 1 101 ? -0.371 -12.133 1.221 1.00 94.75 101 ALA A O 1
ATOM 776 N N . PHE A 1 102 ? 1.725 -12.023 0.412 1.00 94.75 102 PHE A N 1
ATOM 777 C CA . PHE A 1 102 ? 2.364 -11.627 1.666 1.00 94.75 102 PHE A CA 1
ATOM 778 C C . PHE A 1 102 ? 1.762 -10.334 2.220 1.00 94.75 102 PHE A C 1
ATOM 780 O O . PHE A 1 102 ? 1.351 -10.293 3.377 1.00 94.75 102 PHE A O 1
ATOM 787 N N . THR A 1 103 ? 1.651 -9.302 1.379 1.00 93.56 103 THR A N 1
ATOM 788 C CA . THR A 1 103 ? 1.077 -8.008 1.767 1.00 93.56 103 THR A CA 1
ATOM 789 C C . THR A 1 103 ? -0.361 -8.180 2.241 1.00 93.56 103 THR A C 1
ATOM 791 O O . THR A 1 103 ? -0.717 -7.681 3.300 1.00 93.56 103 THR A O 1
ATOM 794 N N . SER A 1 104 ? -1.179 -8.948 1.519 1.00 92.69 104 SER A N 1
ATOM 795 C CA . SER A 1 104 ? -2.579 -9.182 1.893 1.00 92.69 104 SER A CA 1
ATOM 796 C C . SER A 1 104 ? -2.712 -9.851 3.264 1.00 92.69 104 SER A C 1
ATOM 798 O O . SER A 1 104 ? -3.523 -9.420 4.081 1.00 92.69 104 SER A O 1
ATOM 800 N N . ILE A 1 105 ? -1.893 -10.872 3.543 1.00 94.00 105 ILE A N 1
ATOM 801 C CA . ILE A 1 105 ? -1.892 -11.572 4.836 1.00 94.00 105 ILE A CA 1
ATOM 802 C C . ILE A 1 105 ? -1.399 -10.648 5.953 1.00 94.00 105 ILE A C 1
ATOM 804 O O . ILE A 1 105 ? -2.024 -10.589 7.009 1.00 94.00 105 ILE A O 1
ATOM 808 N N . ALA A 1 106 ? -0.311 -9.909 5.720 1.00 94.31 106 ALA A N 1
ATOM 809 C CA . ALA A 1 106 ? 0.233 -8.969 6.695 1.00 94.31 106 ALA A CA 1
ATOM 810 C C . ALA A 1 106 ? -0.799 -7.895 7.068 1.00 94.31 106 ALA A C 1
ATOM 812 O O . ALA A 1 106 ? -1.034 -7.647 8.247 1.00 94.31 106 ALA A O 1
ATOM 813 N N . LEU A 1 107 ? -1.482 -7.322 6.073 1.00 93.75 107 LEU A N 1
ATOM 814 C CA . LEU A 1 107 ? -2.543 -6.345 6.305 1.00 93.75 107 LEU A CA 1
ATOM 815 C C . LEU A 1 107 ? -3.721 -6.936 7.072 1.00 93.75 107 LEU A C 1
ATOM 817 O O . LEU A 1 107 ? -4.234 -6.282 7.974 1.00 93.75 107 LEU A O 1
ATOM 821 N N . LEU A 1 108 ? -4.136 -8.160 6.744 1.00 94.12 108 LEU A N 1
ATOM 822 C CA . LEU A 1 108 ? -5.224 -8.840 7.440 1.00 94.12 108 LEU A CA 1
ATOM 823 C C . LEU A 1 108 ? -4.899 -9.085 8.919 1.00 94.12 108 LEU A C 1
ATOM 825 O O . LEU A 1 108 ? -5.715 -8.775 9.787 1.00 94.12 108 LEU A O 1
ATOM 829 N N . LEU A 1 109 ? -3.716 -9.632 9.206 1.00 93.19 109 LEU A N 1
ATOM 830 C CA . LEU A 1 109 ? -3.284 -9.925 10.574 1.00 93.19 109 LEU A CA 1
ATOM 831 C C . LEU A 1 109 ? -3.157 -8.645 11.395 1.00 93.19 109 LEU A C 1
ATOM 833 O O . LEU A 1 109 ? -3.759 -8.542 12.462 1.00 93.19 109 LEU A O 1
ATOM 837 N N . SER A 1 110 ? -2.464 -7.641 10.862 1.00 93.00 110 SER A N 1
ATOM 838 C CA . SER A 1 110 ? -2.299 -6.373 11.565 1.00 93.00 110 SER A CA 1
ATOM 839 C C . SER A 1 110 ? -3.620 -5.634 11.748 1.00 93.00 110 SER A C 1
ATOM 841 O O . SER A 1 110 ? -3.841 -5.051 12.800 1.00 93.00 110 SER A O 1
ATOM 843 N N . TYR A 1 111 ? -4.537 -5.683 10.780 1.00 91.75 111 TYR A N 1
ATOM 844 C CA . TYR A 1 111 ? -5.866 -5.094 10.948 1.00 91.75 111 TYR A CA 1
ATOM 845 C C . TYR A 1 111 ? -6.619 -5.714 12.131 1.00 91.75 111 TYR A C 1
ATOM 847 O O . TYR A 1 111 ? -7.178 -4.993 12.959 1.00 91.75 111 TYR A O 1
ATOM 855 N N . ARG A 1 112 ? -6.590 -7.048 12.247 1.00 90.56 112 ARG A N 1
ATOM 856 C CA . ARG A 1 112 ? -7.209 -7.767 13.369 1.00 90.56 112 ARG A CA 1
ATOM 857 C C . ARG A 1 112 ? -6.558 -7.402 14.703 1.00 90.56 112 ARG A C 1
ATOM 859 O O . ARG A 1 112 ? -7.281 -7.108 15.650 1.00 90.56 112 ARG A O 1
ATOM 866 N N . GLU A 1 113 ? -5.229 -7.366 14.774 1.00 90.50 113 GLU A N 1
ATOM 867 C CA . GLU A 1 113 ? -4.491 -6.985 15.991 1.00 90.50 113 GLU A CA 1
ATOM 868 C C . GLU A 1 113 ? -4.816 -5.554 16.439 1.00 90.50 113 GLU A C 1
ATOM 870 O O . GLU A 1 113 ? -5.221 -5.337 17.582 1.00 90.50 113 GLU A O 1
ATOM 875 N N . LEU A 1 114 ? -4.739 -4.589 15.519 1.00 88.06 114 LEU A N 1
ATOM 876 C CA . LEU A 1 114 ? -5.030 -3.180 15.800 1.00 88.06 114 LEU A CA 1
ATOM 877 C C . LEU A 1 114 ? -6.486 -2.961 16.233 1.00 88.06 114 LEU A C 1
ATOM 879 O O . LEU A 1 114 ? -6.787 -2.044 17.000 1.00 88.06 114 LEU A O 1
ATOM 883 N N . LYS A 1 115 ? -7.412 -3.795 15.750 1.00 83.94 115 LYS A N 1
ATOM 884 C CA . LYS A 1 115 ? -8.814 -3.751 16.173 1.00 83.94 115 LYS A CA 1
ATOM 885 C C . LYS A 1 115 ? -9.010 -4.316 17.582 1.00 83.94 115 LYS A C 1
ATOM 887 O O . LYS A 1 115 ? -9.765 -3.733 18.360 1.00 83.94 115 LYS A O 1
ATOM 892 N N . VAL A 1 116 ? -8.325 -5.408 17.928 1.00 81.44 116 VAL A N 1
ATOM 893 C CA . VAL A 1 116 ? -8.342 -5.974 19.289 1.00 81.44 116 VAL A CA 1
ATOM 894 C C . VAL A 1 116 ? -7.808 -4.955 20.297 1.00 81.44 116 VAL A C 1
ATOM 896 O O . VAL A 1 116 ? -8.447 -4.721 21.322 1.00 81.44 116 VAL A O 1
ATOM 899 N N . GLU A 1 117 ? -6.706 -4.275 19.986 1.00 76.12 117 GLU A N 1
ATOM 900 C CA . GLU A 1 117 ? -6.136 -3.231 20.847 1.00 76.12 117 GLU A CA 1
ATOM 901 C C . GLU A 1 117 ? -7.120 -2.071 21.096 1.00 76.12 117 GLU A C 1
ATOM 903 O O . GLU A 1 117 ? -7.349 -1.677 22.242 1.00 76.12 117 GLU A O 1
ATOM 908 N N . ASN A 1 118 ? -7.810 -1.604 20.050 1.00 70.75 118 ASN A N 1
ATOM 909 C CA . ASN A 1 118 ? -8.841 -0.563 20.172 1.00 70.75 118 ASN A CA 1
ATOM 910 C C . ASN A 1 118 ? -10.032 -0.980 21.054 1.00 70.75 118 ASN A C 1
ATOM 912 O O . ASN A 1 118 ? -10.641 -0.136 21.716 1.00 70.75 118 ASN A O 1
ATOM 916 N N . SER A 1 119 ? -10.375 -2.272 21.082 1.00 66.06 119 SER A N 1
ATOM 917 C CA . SER A 1 119 ? -11.458 -2.776 21.935 1.00 66.06 119 SER A CA 1
ATOM 918 C C . SER A 1 119 ? -11.091 -2.777 23.424 1.00 66.06 119 SER A C 1
ATOM 920 O O . SER A 1 119 ? -11.949 -2.496 24.256 1.00 66.06 119 SER A O 1
ATOM 922 N N . HIS A 1 120 ? -9.814 -2.997 23.757 1.00 59.81 120 HIS A N 1
ATOM 923 C CA . HIS A 1 120 ? -9.313 -2.980 25.135 1.00 59.81 120 HIS A CA 1
ATOM 924 C C . HIS A 1 120 ? -9.098 -1.568 25.695 1.00 59.81 120 HIS A C 1
ATOM 926 O O . HIS A 1 120 ? -9.228 -1.371 26.898 1.00 59.81 120 HIS A O 1
ATOM 932 N N . SER A 1 121 ? -8.812 -0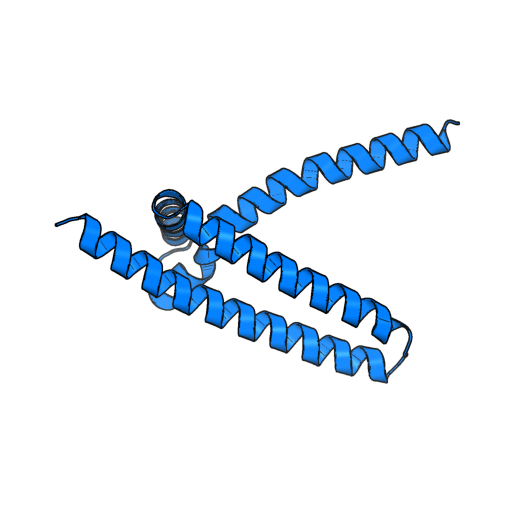.571 24.852 1.00 55.94 121 SER A N 1
ATOM 933 C CA . SER A 1 121 ? -8.651 0.825 25.296 1.00 55.94 121 SER A CA 1
ATOM 934 C C . SER A 1 121 ? -9.981 1.532 25.620 1.00 55.94 121 SER A C 1
ATOM 936 O O . SER A 1 121 ? -9.963 2.684 26.057 1.00 55.94 121 SER A O 1
ATOM 938 N N . SER A 1 122 ? -11.123 0.888 25.353 1.00 52.84 122 SER A N 1
ATOM 939 C CA . SER A 1 122 ? -12.472 1.450 25.541 1.00 52.84 122 SER A CA 1
ATOM 940 C C . SER A 1 122 ? -13.171 0.969 26.828 1.00 52.84 122 SER A C 1
ATOM 942 O O . SER A 1 122 ? -14.339 1.299 27.039 1.00 52.84 122 SER A O 1
ATOM 944 N N . THR A 1 123 ? -12.471 0.207 27.673 1.00 45.53 123 THR A N 1
ATOM 945 C CA . THR A 1 123 ? -12.866 -0.205 29.038 1.00 45.53 123 THR A CA 1
ATOM 946 C C . THR A 1 123 ? -11.939 0.412 30.065 1.00 45.53 123 THR A C 1
ATOM 948 O O . THR A 1 123 ? -12.453 0.869 31.109 1.00 45.53 123 THR A O 1
#

Radius of gyration: 18.53 Å; chains: 1; bounding box: 40×41×51 Å

Secondary structure (DSSP, 8-state):
-HHHHHHHHHHHHHHHHHHHHHHHHHHHTTHHHHHHHH---HHHHHHHHHHHHHHTHHHHHHHHHHHHHHHHHHHHHHHHHTTSTTHHHHHHHHHHHHHHHHHHHHHHHHHHHHHHHHHHTT-

pLDDT: mean 87.88, std 7.92, range [45.53, 94.94]

Foldseek 3Di:
DVVVVVVVVVVVVVVVVVVVVLVLCLQLVCLVVCCVVVVDDSVVSSVVSNVLCVVVVPVSVVLSVVLVVLVVVLVVVLVVLVVPDPRSVVSNVVSVVVSVVVSSVSSNVVSVVSVVVVVVVVD